Protein AF-A0AAD7GXK8-F1 (afdb_monomer_lite)

Sequence (144 aa):
MSSGTKLKVQGNALFSAKNFKEADKKYTQAIQASDDSEAADQRVGGALCQLRRMYLDASNDAKKATLLDPAYLKAFVRVATAEDALGNYQESTKNWQLALNVLPKFNLTPREQTQMVQYQAGLTTMAAEVVKIKIHLSLARTRL

Radius of gyration: 19.79 Å; chains: 1; bounding box: 43×40×58 Å

Foldseek 3Di:
DFPLVVLQVVLVVCVVVVVLVVSLVSLVVSLVRDDPVSNPVSVVSNVLSVLLVVLVVQLVVLVVVCVVPVLPLVSLVSNLVSCVVNVVLVSNLVSLVSSLVSQDPPPDDPVSVVVNVVSVVSNVVSVVSVVVVVVVVVVVVVVD

InterPro domains:
  IPR011990 Tetratricopeptide-like helical domain superfamily [G3DSA:1.25.40.10] (2-104)
  IPR011990 Tetratricopeptide-like helical domain superfamily [SSF48452] (7-106)
  IPR019734 Tetratricopeptide repeat [SM00028] (4-37)
  IPR019734 Tetratricopeptide repeat [SM00028] (73-106)
  IPR051982 Ciliary Assembly and Mitochondrial Import [PTHR45984] (5-118)

Structure (mmCIF, N/CA/C/O backbone):
data_AF-A0AAD7GXK8-F1
#
_entry.id   AF-A0AAD7GXK8-F1
#
loop_
_atom_site.group_PDB
_atom_site.id
_atom_site.type_symbol
_atom_site.label_atom_id
_atom_site.label_alt_id
_atom_site.label_comp_id
_atom_site.label_asym_id
_atom_site.label_entity_id
_atom_site.label_seq_id
_atom_site.pdbx_PDB_ins_code
_atom_site.Cartn_x
_atom_site.Cartn_y
_atom_site.Cartn_z
_atom_site.occupancy
_atom_site.B_iso_or_equiv
_atom_site.auth_seq_id
_atom_site.auth_comp_id
_atom_site.auth_asym_id
_atom_site.auth_atom_id
_atom_site.pdbx_PDB_model_num
ATOM 1 N N . MET A 1 1 ? 20.168 4.995 -30.577 1.00 59.06 1 MET A N 1
ATOM 2 C CA . MET A 1 1 ? 19.402 4.311 -29.509 1.00 59.06 1 MET A CA 1
ATOM 3 C C . MET A 1 1 ? 19.252 2.847 -29.883 1.00 59.06 1 MET A C 1
AT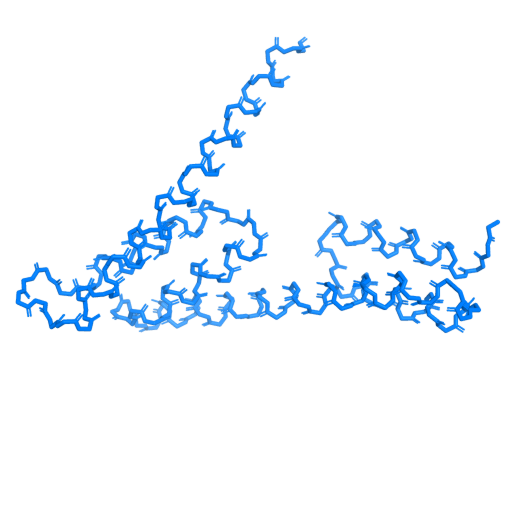OM 5 O O . MET A 1 1 ? 18.717 2.591 -30.961 1.00 59.06 1 MET A O 1
ATOM 9 N N . SER A 1 2 ? 19.727 1.927 -29.035 1.00 76.94 2 SER A N 1
ATOM 10 C CA . SER A 1 2 ? 19.539 0.477 -29.201 1.00 76.94 2 SER A CA 1
ATOM 11 C C . SER A 1 2 ? 18.048 0.104 -29.161 1.00 76.94 2 SER A C 1
ATOM 13 O O . SER A 1 2 ? 17.211 0.883 -28.685 1.00 76.94 2 SER A O 1
ATOM 15 N N . SER A 1 3 ? 17.701 -1.079 -29.680 1.00 82.00 3 SER A N 1
ATOM 16 C CA . SER A 1 3 ? 16.326 -1.598 -29.613 1.00 82.00 3 SER A CA 1
ATOM 17 C C . SER A 1 3 ? 15.855 -1.734 -28.154 1.00 82.00 3 SER A C 1
ATOM 19 O O . SER A 1 3 ? 14.779 -1.240 -27.805 1.00 82.00 3 SER A O 1
ATOM 21 N N . GLY A 1 4 ? 16.713 -2.270 -27.273 1.00 85.06 4 GLY A N 1
ATOM 22 C CA . GLY A 1 4 ? 16.475 -2.369 -25.828 1.00 85.06 4 GLY A CA 1
ATOM 23 C C . GLY A 1 4 ? 16.235 -1.018 -25.149 1.00 85.06 4 GLY A C 1
ATOM 24 O O . GLY A 1 4 ? 15.251 -0.851 -24.424 1.00 85.06 4 GLY A O 1
ATOM 25 N N . THR A 1 5 ? 17.038 0.006 -25.462 1.00 87.44 5 THR A N 1
ATOM 26 C CA . THR A 1 5 ? 16.847 1.357 -24.907 1.00 87.44 5 THR A CA 1
ATOM 27 C C . THR A 1 5 ? 15.490 1.963 -25.287 1.00 87.44 5 THR A C 1
ATOM 29 O O . THR A 1 5 ? 14.835 2.576 -24.440 1.00 87.44 5 THR A O 1
ATOM 32 N N . LYS A 1 6 ? 15.008 1.767 -26.524 1.00 90.75 6 LYS A N 1
ATOM 33 C CA . LYS A 1 6 ? 13.670 2.245 -26.927 1.00 90.75 6 LYS A CA 1
ATOM 34 C C . LYS A 1 6 ? 12.557 1.546 -26.139 1.00 90.75 6 LYS A C 1
ATOM 36 O O . LYS A 1 6 ? 11.624 2.208 -25.684 1.00 90.75 6 LYS A O 1
ATOM 41 N N . LEU A 1 7 ? 12.663 0.231 -25.949 1.00 92.81 7 LEU A N 1
ATOM 42 C CA . LEU A 1 7 ? 11.701 -0.558 -25.171 1.00 92.81 7 LEU A CA 1
ATOM 43 C C . LEU A 1 7 ? 11.696 -0.151 -23.691 1.00 92.81 7 LEU A C 1
ATOM 45 O O . LEU A 1 7 ? 10.623 -0.006 -23.110 1.00 92.81 7 LEU A O 1
ATOM 49 N N . LYS A 1 8 ? 12.866 0.146 -23.110 1.00 91.12 8 LYS A N 1
ATOM 50 C CA . LYS A 1 8 ? 12.984 0.705 -21.753 1.00 91.12 8 LYS A CA 1
ATOM 51 C C . LYS A 1 8 ? 12.229 2.027 -21.616 1.00 91.12 8 LYS A C 1
ATOM 53 O O . LYS A 1 8 ? 11.469 2.198 -20.670 1.00 91.12 8 LYS A O 1
ATOM 58 N N . VAL A 1 9 ? 12.401 2.954 -22.562 1.00 93.56 9 VAL A N 1
ATOM 59 C CA . VAL A 1 9 ? 11.697 4.250 -22.539 1.00 93.56 9 VAL A CA 1
ATOM 60 C C . VAL A 1 9 ? 10.178 4.056 -22.613 1.00 93.56 9 VAL A C 1
ATOM 62 O O . VAL A 1 9 ? 9.444 4.706 -21.870 1.00 93.56 9 VAL A O 1
ATOM 65 N N . GLN A 1 10 ? 9.700 3.120 -23.439 1.00 94.12 10 GLN A N 1
ATOM 66 C CA . GLN A 1 10 ? 8.278 2.751 -23.471 1.00 94.12 10 GLN A CA 1
ATOM 67 C C . GLN A 1 10 ? 7.808 2.163 -22.132 1.00 94.12 10 GLN A C 1
ATOM 69 O O . GLN A 1 10 ? 6.744 2.538 -21.645 1.00 94.12 10 GLN A O 1
ATOM 74 N N . GLY A 1 11 ? 8.605 1.279 -21.521 1.00 92.94 11 GLY A N 1
ATOM 75 C CA . GLY A 1 11 ? 8.340 0.723 -20.193 1.00 92.94 11 GLY A CA 1
ATOM 76 C C . GLY A 1 11 ? 8.222 1.809 -19.125 1.00 92.94 11 GLY A C 1
ATOM 77 O O . GLY A 1 11 ? 7.239 1.829 -18.390 1.00 92.94 11 GLY A O 1
ATOM 78 N N . ASN A 1 12 ? 9.145 2.776 -19.116 1.00 93.44 12 ASN A N 1
ATOM 79 C CA . ASN A 1 12 ? 9.106 3.926 -18.211 1.00 93.44 12 ASN A CA 1
ATOM 80 C C . ASN A 1 12 ? 7.826 4.750 -18.401 1.00 93.44 12 ASN A C 1
ATOM 82 O O . ASN A 1 12 ? 7.162 5.082 -17.423 1.00 93.44 12 ASN A O 1
ATOM 86 N N . ALA A 1 13 ? 7.446 5.047 -19.647 1.00 95.44 13 ALA A N 1
ATOM 87 C CA . ALA A 1 13 ? 6.227 5.802 -19.935 1.00 95.44 13 ALA A CA 1
ATOM 88 C C . ALA A 1 13 ? 4.966 5.066 -19.444 1.00 95.44 13 ALA A C 1
ATOM 90 O O . ALA A 1 13 ? 4.095 5.672 -18.818 1.00 95.44 13 ALA A O 1
ATOM 91 N N . LEU A 1 14 ? 4.889 3.749 -19.664 1.00 94.75 14 LEU A N 1
ATOM 92 C CA . LEU A 1 14 ? 3.791 2.910 -19.172 1.00 94.75 14 LEU A CA 1
ATOM 93 C C . LEU A 1 14 ? 3.772 2.830 -17.641 1.00 94.75 14 LEU A C 1
ATOM 95 O O . LEU A 1 14 ? 2.699 2.890 -17.042 1.00 94.75 14 LEU A O 1
ATOM 99 N N . PHE A 1 15 ? 4.942 2.742 -17.005 1.00 90.75 15 PHE A N 1
ATOM 100 C CA . PHE A 1 15 ? 5.077 2.749 -15.551 1.00 90.75 15 PHE A CA 1
ATOM 101 C C . PHE A 1 15 ? 4.581 4.070 -14.956 1.00 90.75 15 PHE A C 1
ATOM 103 O O . PHE A 1 15 ? 3.788 4.063 -14.015 1.00 90.75 15 PHE A O 1
ATOM 110 N N . SER A 1 16 ? 4.972 5.205 -15.546 1.00 90.31 16 SER A N 1
ATOM 111 C CA . SER A 1 16 ? 4.476 6.533 -15.166 1.00 90.31 16 SER A CA 1
ATOM 112 C C . SER A 1 16 ? 2.965 6.670 -15.370 1.00 90.31 16 SER A C 1
ATOM 114 O O . SER A 1 16 ? 2.291 7.282 -14.545 1.00 90.31 16 SER A O 1
ATOM 116 N N . ALA A 1 17 ? 2.411 6.037 -16.407 1.00 90.12 17 ALA A N 1
ATOM 117 C CA . ALA A 1 17 ? 0.968 5.947 -16.638 1.00 90.12 17 ALA A CA 1
ATOM 118 C C . ALA A 1 17 ? 0.253 4.928 -15.722 1.00 90.12 17 ALA A C 1
ATOM 120 O O . ALA A 1 17 ? -0.933 4.663 -15.911 1.00 90.12 17 ALA A O 1
ATOM 121 N N . LYS A 1 18 ? 0.953 4.337 -14.741 1.00 88.06 18 LYS A N 1
ATOM 122 C CA . LYS A 1 18 ? 0.462 3.283 -13.833 1.00 88.06 18 LYS A CA 1
ATOM 123 C C . LYS A 1 18 ? -0.006 2.003 -14.541 1.00 88.06 18 LYS A C 1
ATOM 125 O O . LYS A 1 18 ? -0.644 1.149 -13.927 1.00 88.06 18 LYS A O 1
ATOM 130 N N . ASN A 1 19 ? 0.351 1.813 -15.812 1.00 90.12 19 ASN A N 1
ATOM 131 C CA . ASN A 1 19 ? 0.101 0.580 -16.551 1.00 90.12 19 ASN A CA 1
ATOM 132 C C . ASN A 1 19 ? 1.238 -0.423 -16.303 1.00 90.12 19 ASN A C 1
ATOM 134 O O . ASN A 1 19 ? 2.028 -0.749 -17.191 1.00 90.12 19 ASN A O 1
ATOM 138 N N . PHE A 1 20 ? 1.332 -0.901 -15.061 1.00 89.75 20 PHE A N 1
ATOM 139 C CA . PHE A 1 20 ? 2.441 -1.740 -14.600 1.00 89.75 20 PHE A CA 1
ATOM 140 C C . PHE A 1 20 ? 2.536 -3.079 -15.345 1.00 89.75 20 PHE A C 1
ATOM 142 O O . PHE A 1 20 ? 3.632 -3.597 -15.528 1.00 89.75 20 PHE A O 1
ATOM 149 N N . LYS A 1 21 ? 1.409 -3.632 -15.817 1.00 90.00 21 LYS A N 1
ATOM 150 C CA . LYS A 1 21 ? 1.394 -4.894 -16.575 1.00 90.00 21 LYS A CA 1
ATOM 151 C C . LYS A 1 21 ? 2.067 -4.744 -17.938 1.00 90.00 21 LYS A C 1
ATOM 153 O O . LYS A 1 21 ? 2.887 -5.580 -18.305 1.00 90.00 21 LYS A O 1
ATOM 158 N N . GLU A 1 22 ? 1.727 -3.699 -18.688 1.00 92.31 22 GLU A N 1
ATOM 159 C CA . GLU A 1 22 ? 2.364 -3.457 -19.985 1.00 92.31 22 GLU A CA 1
ATOM 160 C C . GLU A 1 22 ? 3.791 -2.917 -19.818 1.00 92.31 22 GLU A C 1
ATOM 162 O O . GLU A 1 22 ? 4.662 -3.260 -20.615 1.00 92.31 22 GLU A O 1
ATOM 167 N N . ALA A 1 23 ? 4.067 -2.148 -18.758 1.00 91.62 23 ALA A N 1
ATOM 168 C CA . ALA A 1 23 ? 5.424 -1.720 -18.420 1.00 91.62 23 ALA A CA 1
ATOM 169 C C . ALA A 1 23 ? 6.362 -2.918 -18.182 1.00 91.62 23 ALA A C 1
ATOM 171 O O . ALA A 1 23 ? 7.424 -2.985 -18.795 1.00 91.62 23 ALA A O 1
ATOM 172 N N . ASP A 1 24 ? 5.940 -3.905 -17.382 1.00 91.94 24 ASP A N 1
ATOM 173 C CA . ASP A 1 24 ? 6.687 -5.147 -17.115 1.00 91.94 24 ASP A CA 1
ATOM 174 C C . ASP A 1 24 ? 6.992 -5.924 -18.406 1.00 91.94 24 ASP A C 1
ATOM 176 O O . ASP A 1 24 ? 8.123 -6.359 -18.630 1.00 91.94 24 ASP A O 1
ATOM 180 N N . LYS A 1 25 ? 6.018 -6.016 -19.326 1.00 93.62 25 LYS A N 1
ATOM 181 C CA . LYS A 1 25 ? 6.242 -6.608 -20.655 1.00 93.62 25 LYS A CA 1
ATOM 182 C C . LYS A 1 25 ? 7.300 -5.845 -21.447 1.00 93.62 25 LYS A C 1
ATOM 184 O O . LYS A 1 25 ? 8.165 -6.472 -22.051 1.00 93.62 25 LYS A O 1
ATOM 189 N N . LYS A 1 26 ? 7.253 -4.508 -21.453 1.00 94.44 26 LYS A N 1
ATOM 190 C CA . LYS A 1 26 ? 8.242 -3.683 -22.164 1.00 94.44 26 LYS A CA 1
ATOM 191 C C . LYS A 1 26 ? 9.633 -3.783 -21.554 1.00 94.44 26 LYS A C 1
ATOM 193 O O . LYS A 1 26 ? 10.590 -3.879 -22.313 1.00 94.44 26 LYS A O 1
ATOM 198 N N . TYR A 1 27 ? 9.756 -3.844 -20.230 1.00 92.50 27 TYR A N 1
ATOM 199 C CA . TYR A 1 27 ? 11.037 -4.121 -19.579 1.00 92.50 27 TYR A CA 1
ATOM 200 C C . TYR A 1 27 ? 11.548 -5.528 -19.893 1.00 92.50 27 TYR A C 1
ATOM 202 O O . TYR A 1 27 ? 12.722 -5.680 -20.206 1.00 92.50 27 TYR A O 1
ATOM 210 N N . THR A 1 28 ? 10.677 -6.539 -19.911 1.00 92.12 28 THR A N 1
ATOM 211 C CA . THR A 1 28 ? 11.048 -7.913 -20.291 1.00 92.12 28 THR A CA 1
ATOM 212 C C . THR A 1 28 ? 11.558 -7.980 -21.732 1.00 92.12 28 THR A C 1
ATOM 214 O O . THR A 1 28 ? 12.612 -8.557 -21.989 1.00 92.12 28 THR A O 1
ATOM 217 N N . GLN A 1 29 ? 10.853 -7.337 -22.667 1.00 92.50 29 GLN A N 1
ATOM 218 C CA . GLN A 1 29 ? 11.291 -7.215 -24.060 1.00 92.50 29 GLN A CA 1
ATOM 219 C C . GLN A 1 29 ? 12.600 -6.428 -24.177 1.00 92.50 29 GLN A C 1
ATOM 221 O O . GLN A 1 29 ? 13.448 -6.778 -24.993 1.00 92.50 29 GLN A O 1
ATOM 226 N N . ALA A 1 30 ? 12.780 -5.379 -23.366 1.00 90.81 30 ALA A N 1
ATOM 227 C CA . ALA A 1 30 ? 14.029 -4.631 -23.324 1.00 90.81 30 ALA A CA 1
ATOM 228 C C . ALA A 1 30 ? 15.186 -5.550 -22.910 1.00 90.81 30 ALA A C 1
ATOM 230 O O . ALA A 1 30 ? 16.169 -5.600 -23.639 1.00 90.81 30 ALA A O 1
ATOM 231 N N . ILE A 1 31 ? 15.033 -6.345 -21.841 1.00 90.69 31 ILE A N 1
ATOM 232 C CA . ILE A 1 31 ? 16.072 -7.271 -21.345 1.00 90.69 31 ILE A CA 1
ATOM 233 C C . ILE A 1 31 ? 16.486 -8.262 -22.432 1.00 90.69 31 ILE A C 1
ATOM 235 O O . ILE A 1 31 ? 17.670 -8.520 -22.603 1.00 90.69 31 ILE A O 1
ATOM 239 N N . GLN A 1 32 ? 15.521 -8.787 -23.190 1.00 89.94 32 GLN A N 1
ATOM 240 C CA . GLN A 1 32 ? 15.780 -9.721 -24.292 1.00 89.94 32 GLN A CA 1
ATOM 241 C C . GLN A 1 32 ? 16.523 -9.082 -25.474 1.00 89.94 32 GLN A C 1
ATOM 243 O O . GLN A 1 32 ? 17.182 -9.786 -26.231 1.00 89.94 32 GLN A O 1
ATOM 248 N N . ALA A 1 33 ? 16.391 -7.767 -25.655 1.00 87.44 33 ALA A N 1
ATOM 249 C CA . ALA A 1 33 ? 16.960 -7.012 -26.770 1.00 87.44 33 ALA A CA 1
ATOM 250 C C . ALA A 1 33 ? 18.221 -6.215 -26.387 1.00 87.44 33 ALA A C 1
ATOM 252 O O . ALA A 1 33 ? 18.640 -5.347 -27.159 1.00 87.44 33 ALA A O 1
ATOM 253 N N . SER A 1 34 ? 18.765 -6.450 -25.191 1.00 81.31 34 SER A N 1
ATOM 254 C CA . SER A 1 34 ? 19.882 -5.696 -24.621 1.00 81.31 34 SER A CA 1
ATOM 255 C C . SER A 1 34 ? 21.096 -6.573 -24.403 1.00 81.31 34 SER A C 1
ATOM 257 O O . SER A 1 34 ? 20.963 -7.717 -23.976 1.00 81.31 34 SER A O 1
ATOM 259 N N . ASP A 1 35 ? 22.271 -5.989 -24.602 1.00 80.38 35 ASP A N 1
ATOM 260 C CA . ASP A 1 35 ? 23.519 -6.579 -24.135 1.00 80.38 35 ASP A CA 1
ATOM 261 C C . ASP A 1 35 ? 23.597 -6.480 -22.599 1.00 80.38 35 ASP A C 1
ATOM 263 O O . ASP A 1 35 ? 22.911 -5.661 -21.971 1.00 80.38 35 ASP A O 1
ATOM 267 N N . ASP A 1 36 ? 24.438 -7.306 -21.972 1.00 74.81 36 ASP A N 1
ATOM 268 C CA . ASP A 1 36 ? 24.466 -7.483 -20.511 1.00 74.81 36 ASP A CA 1
ATOM 269 C C . ASP A 1 36 ? 24.647 -6.181 -19.709 1.00 74.81 36 ASP A C 1
ATOM 271 O O . ASP A 1 36 ? 24.151 -6.077 -18.583 1.00 74.81 36 ASP A O 1
ATOM 275 N N . SER A 1 37 ? 25.291 -5.164 -20.291 1.00 74.31 37 SER A N 1
ATOM 276 C CA . SER A 1 37 ? 25.513 -3.857 -19.661 1.00 74.31 37 SER A CA 1
ATOM 277 C C . SER A 1 37 ? 24.236 -3.019 -19.481 1.00 74.31 37 SER A C 1
ATOM 279 O O . SER A 1 37 ? 24.154 -2.251 -18.525 1.00 74.31 37 SER A O 1
ATOM 281 N N . GLU A 1 38 ? 23.218 -3.170 -20.341 1.00 72.62 38 GLU A N 1
ATOM 282 C CA . GLU A 1 38 ? 21.945 -2.419 -20.272 1.00 72.62 38 GLU A CA 1
ATOM 283 C C . GLU A 1 38 ? 20.830 -3.193 -19.537 1.00 72.62 38 GLU A C 1
ATOM 285 O O . GLU A 1 38 ? 19.802 -2.621 -19.155 1.00 72.62 38 GLU A O 1
ATOM 290 N N . ALA A 1 39 ? 21.021 -4.495 -19.315 1.00 81.12 39 ALA A N 1
ATOM 291 C CA . ALA A 1 39 ? 19.982 -5.385 -18.808 1.00 81.12 39 ALA A CA 1
ATOM 292 C C . ALA A 1 39 ? 19.684 -5.205 -17.302 1.00 81.12 39 ALA A C 1
ATOM 294 O O . ALA A 1 39 ? 18.593 -5.552 -16.844 1.00 81.12 39 ALA A O 1
ATOM 295 N N . ALA A 1 40 ? 20.615 -4.654 -16.513 1.00 82.38 40 ALA A N 1
ATOM 296 C CA . ALA A 1 40 ? 20.423 -4.434 -15.075 1.00 82.38 40 ALA A CA 1
ATOM 297 C C . ALA A 1 40 ? 19.289 -3.432 -14.779 1.00 82.38 40 ALA A C 1
ATOM 299 O O . ALA A 1 40 ? 18.335 -3.774 -14.078 1.00 82.38 40 ALA A O 1
ATOM 300 N N . ASP A 1 41 ? 19.333 -2.241 -15.381 1.00 81.75 41 ASP A N 1
ATOM 301 C CA . ASP A 1 41 ? 18.303 -1.201 -15.217 1.00 81.75 41 ASP A CA 1
ATOM 302 C C . ASP A 1 41 ? 16.908 -1.697 -15.611 1.00 81.75 41 ASP A C 1
ATOM 304 O O . ASP A 1 41 ? 15.894 -1.362 -14.997 1.00 81.75 41 ASP A O 1
ATOM 308 N N . GLN A 1 42 ? 16.843 -2.511 -16.660 1.00 85.69 42 GLN A N 1
ATOM 309 C CA . GLN A 1 42 ? 15.586 -3.022 -17.189 1.00 85.69 42 GLN A CA 1
ATOM 310 C C . GLN A 1 42 ? 14.995 -4.096 -16.270 1.00 85.69 42 GLN A C 1
ATOM 312 O O . GLN A 1 42 ? 13.787 -4.095 -16.030 1.00 85.69 42 GLN A O 1
ATOM 317 N N . ARG A 1 43 ? 15.839 -4.957 -15.680 1.00 86.75 43 ARG A N 1
ATOM 318 C CA . ARG A 1 43 ? 15.427 -5.905 -14.629 1.00 86.75 43 ARG A CA 1
ATOM 319 C C . ARG A 1 43 ? 14.878 -5.176 -13.406 1.00 86.75 43 ARG A C 1
ATOM 321 O O . ARG A 1 43 ? 13.846 -5.591 -12.882 1.00 86.75 43 ARG A O 1
ATOM 328 N N . VAL A 1 44 ? 15.503 -4.069 -12.997 1.00 86.88 44 VAL A N 1
ATOM 329 C CA . VAL A 1 44 ? 14.991 -3.216 -11.909 1.00 86.88 44 VAL A CA 1
ATOM 330 C C . VAL A 1 44 ? 13.607 -2.662 -12.259 1.00 86.88 44 VAL A C 1
ATOM 332 O O . VAL A 1 44 ? 12.686 -2.772 -11.450 1.00 86.88 44 VAL A O 1
ATOM 335 N N . GLY A 1 45 ? 13.420 -2.135 -13.473 1.00 86.12 45 GLY A N 1
ATOM 336 C CA . GLY A 1 45 ? 12.119 -1.649 -13.944 1.00 86.12 45 GLY A CA 1
ATOM 337 C C . GLY A 1 45 ? 11.015 -2.714 -13.893 1.00 86.12 45 GLY A C 1
ATOM 338 O O . GLY A 1 45 ? 9.931 -2.461 -13.360 1.00 86.12 45 GLY A O 1
ATOM 339 N N . GLY A 1 46 ? 11.298 -3.927 -14.380 1.00 87.44 46 GLY A N 1
ATOM 340 C CA . GLY A 1 46 ? 10.369 -5.062 -14.302 1.00 87.44 46 GLY A CA 1
ATOM 341 C C . GLY A 1 46 ? 10.037 -5.455 -12.858 1.00 87.44 46 GLY A C 1
ATOM 342 O O . GLY A 1 46 ? 8.867 -5.545 -12.485 1.00 87.44 46 GLY A O 1
ATOM 343 N N . ALA A 1 47 ? 11.050 -5.581 -11.996 1.00 88.62 47 ALA A N 1
ATOM 344 C CA . ALA A 1 47 ? 10.856 -5.901 -10.581 1.00 88.62 47 ALA A CA 1
ATOM 345 C C . ALA A 1 47 ? 9.972 -4.864 -9.861 1.00 88.62 47 ALA A C 1
ATOM 347 O O . ALA A 1 47 ? 9.069 -5.229 -9.105 1.00 88.62 47 ALA A O 1
ATOM 348 N N . LEU A 1 48 ? 10.164 -3.571 -10.147 1.00 89.50 48 LEU A N 1
ATOM 349 C CA . LEU A 1 48 ? 9.323 -2.499 -9.609 1.00 89.50 48 LEU A CA 1
ATOM 350 C C . LEU A 1 48 ? 7.863 -2.615 -10.074 1.00 89.50 48 LEU A C 1
ATOM 352 O O . LEU A 1 48 ? 6.950 -2.385 -9.278 1.00 89.50 48 LEU A O 1
ATOM 356 N N . CYS A 1 49 ? 7.618 -2.997 -11.332 1.00 90.56 49 CYS A N 1
ATOM 357 C CA . CYS A 1 49 ? 6.262 -3.230 -11.841 1.00 90.56 49 CYS A CA 1
ATOM 358 C C . CYS A 1 49 ? 5.566 -4.372 -11.097 1.00 90.56 49 CYS A C 1
ATOM 360 O O . CYS A 1 49 ? 4.402 -4.249 -10.705 1.00 90.56 49 CYS A O 1
ATOM 362 N N . GLN A 1 50 ? 6.280 -5.477 -10.891 1.00 91.38 50 GLN A N 1
ATOM 363 C CA . GLN A 1 50 ? 5.748 -6.648 -10.201 1.00 91.38 50 GLN A CA 1
ATOM 364 C C . GLN A 1 50 ? 5.423 -6.327 -8.744 1.00 91.38 50 GLN A C 1
ATOM 366 O O . GLN A 1 50 ? 4.319 -6.625 -8.290 1.00 91.38 50 GLN A O 1
ATOM 371 N N . LEU A 1 51 ? 6.328 -5.636 -8.048 1.00 91.12 51 LEU A N 1
ATOM 372 C CA . LEU A 1 51 ? 6.114 -5.206 -6.672 1.00 91.12 51 LEU A CA 1
ATOM 373 C C . LEU A 1 51 ? 4.891 -4.278 -6.547 1.00 91.12 51 LEU A C 1
ATOM 375 O O . LEU A 1 51 ? 4.034 -4.492 -5.692 1.00 91.12 51 LEU A O 1
ATOM 379 N N . ARG A 1 52 ? 4.746 -3.288 -7.442 1.00 92.56 52 ARG A N 1
ATOM 380 C CA . ARG A 1 52 ? 3.557 -2.411 -7.476 1.00 92.56 52 ARG A CA 1
ATOM 381 C C . ARG A 1 52 ? 2.265 -3.200 -7.689 1.00 92.56 52 ARG A C 1
ATOM 383 O O . ARG A 1 52 ? 1.278 -2.930 -7.008 1.00 92.56 52 ARG A O 1
ATOM 390 N N . ARG A 1 53 ? 2.262 -4.183 -8.596 1.00 91.94 53 ARG A N 1
ATOM 391 C CA . ARG A 1 53 ? 1.098 -5.052 -8.836 1.00 91.94 53 ARG A CA 1
ATOM 392 C C . ARG A 1 53 ? 0.728 -5.859 -7.591 1.00 91.94 53 ARG A C 1
ATOM 394 O O . ARG A 1 53 ? -0.441 -5.887 -7.233 1.00 91.94 53 ARG A O 1
ATOM 401 N N . MET A 1 54 ? 1.712 -6.423 -6.888 1.00 93.62 54 MET A N 1
ATOM 402 C CA . MET A 1 54 ? 1.466 -7.150 -5.636 1.00 93.62 54 MET A CA 1
ATOM 403 C C . MET A 1 54 ? 0.770 -6.277 -4.586 1.00 93.62 54 MET A C 1
ATOM 405 O O . MET A 1 54 ? -0.147 -6.748 -3.915 1.00 93.62 54 MET A O 1
ATOM 409 N N . TYR A 1 55 ? 1.160 -5.005 -4.458 1.00 94.44 55 TYR A N 1
ATOM 410 C CA . TYR A 1 55 ? 0.479 -4.083 -3.548 1.00 94.44 55 TYR A CA 1
ATOM 411 C C . TYR A 1 55 ? -0.938 -3.725 -4.016 1.00 94.44 55 TYR A C 1
ATOM 413 O O . TYR A 1 55 ? -1.841 -3.659 -3.185 1.00 94.44 55 TYR A O 1
ATOM 421 N N . LEU A 1 56 ? -1.172 -3.547 -5.323 1.00 94.38 56 LEU A N 1
ATOM 422 C CA . LEU A 1 56 ? -2.524 -3.326 -5.859 1.00 94.38 56 LEU A CA 1
ATOM 423 C C . LEU A 1 56 ? -3.452 -4.505 -5.558 1.00 94.38 56 LEU A C 1
ATOM 425 O O . LEU A 1 56 ? -4.555 -4.304 -5.051 1.00 94.38 56 LEU A O 1
ATOM 429 N N . ASP A 1 57 ? -2.991 -5.723 -5.828 1.00 94.00 57 ASP A N 1
ATOM 430 C CA . ASP A 1 57 ? -3.763 -6.940 -5.584 1.00 94.00 57 ASP A CA 1
ATOM 431 C C . ASP A 1 57 ? -4.038 -7.108 -4.081 1.00 94.00 57 ASP A C 1
ATOM 433 O O . ASP A 1 57 ? -5.180 -7.321 -3.672 1.00 94.00 57 ASP A O 1
ATOM 437 N N . ALA A 1 58 ? -3.021 -6.890 -3.235 1.00 94.12 58 ALA A N 1
ATOM 438 C CA . ALA A 1 58 ? -3.171 -6.928 -1.783 1.00 94.12 58 ALA A CA 1
ATOM 439 C C . ALA A 1 58 ? -4.173 -5.890 -1.256 1.00 94.12 58 ALA A C 1
ATOM 441 O O . ALA A 1 58 ? -4.961 -6.227 -0.371 1.00 94.12 58 ALA A O 1
ATOM 442 N N . SER A 1 59 ? -4.161 -4.660 -1.785 1.00 96.69 59 SER A N 1
ATOM 443 C CA . SER A 1 59 ? -5.141 -3.628 -1.426 1.00 96.69 59 SER A CA 1
ATOM 444 C C . SER A 1 59 ? -6.551 -4.041 -1.845 1.00 96.69 59 SER A C 1
ATOM 446 O O . SER A 1 59 ? -7.474 -3.989 -1.035 1.00 96.69 59 SER A O 1
ATOM 448 N N . ASN A 1 60 ? -6.728 -4.517 -3.081 1.00 96.50 60 ASN A N 1
ATOM 449 C CA . ASN A 1 60 ? -8.036 -4.911 -3.605 1.00 96.50 60 ASN A CA 1
ATOM 450 C C . ASN A 1 60 ? -8.665 -6.055 -2.804 1.00 96.50 60 ASN A C 1
ATOM 452 O O . ASN A 1 60 ? -9.839 -5.981 -2.435 1.00 96.50 60 ASN A O 1
ATOM 456 N N . ASP A 1 61 ? -7.895 -7.098 -2.507 1.00 96.44 61 ASP A N 1
ATOM 457 C CA . ASP A 1 61 ? -8.393 -8.234 -1.732 1.00 96.44 61 ASP A CA 1
ATOM 458 C C . ASP A 1 61 ? -8.674 -7.849 -0.278 1.00 96.44 61 ASP A C 1
ATOM 460 O O . ASP A 1 61 ? -9.697 -8.243 0.284 1.00 96.44 61 ASP A O 1
ATOM 464 N N . ALA A 1 62 ? -7.821 -7.014 0.322 1.00 95.81 62 ALA A N 1
ATOM 465 C CA . ALA A 1 62 ? -8.053 -6.512 1.669 1.00 95.81 62 ALA A CA 1
ATOM 466 C C . ALA A 1 62 ? -9.292 -5.606 1.741 1.00 95.81 62 ALA A C 1
ATOM 468 O O . ALA A 1 62 ? -10.090 -5.758 2.662 1.00 95.81 62 ALA A O 1
ATOM 469 N N . LYS A 1 63 ? -9.530 -4.738 0.748 1.00 97.50 63 LYS A N 1
ATOM 470 C CA . LYS A 1 63 ? -10.750 -3.917 0.665 1.00 97.50 63 L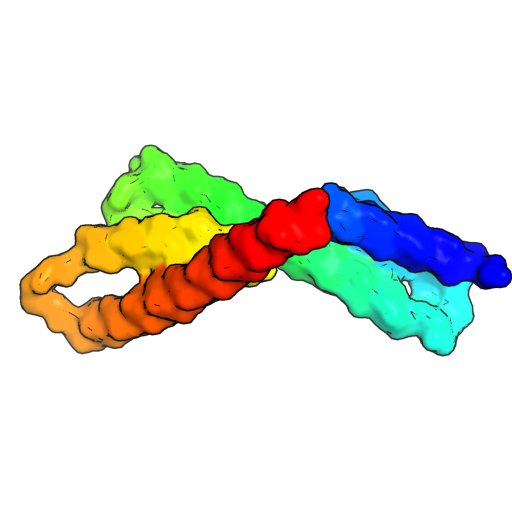YS A CA 1
ATOM 471 C C . LYS A 1 63 ? -12.001 -4.786 0.596 1.00 97.50 63 LYS A C 1
ATOM 473 O O . LYS A 1 63 ? -12.947 -4.536 1.336 1.00 97.50 63 LYS A O 1
ATOM 478 N N . LYS A 1 64 ? -12.004 -5.855 -0.207 1.00 97.50 64 LYS A N 1
ATOM 479 C CA . LYS A 1 64 ? -13.119 -6.821 -0.209 1.00 97.50 64 LYS A CA 1
ATOM 480 C C . LYS A 1 64 ? -13.330 -7.432 1.177 1.00 97.50 64 LYS A C 1
ATOM 482 O O . LYS A 1 64 ? -14.463 -7.509 1.633 1.00 97.50 64 LYS A O 1
ATOM 487 N N . ALA A 1 65 ? -12.254 -7.802 1.873 1.00 96.31 65 ALA A N 1
ATOM 488 C CA . ALA A 1 65 ? -12.352 -8.332 3.230 1.00 96.31 65 ALA A CA 1
ATOM 489 C C . ALA A 1 65 ? -12.952 -7.313 4.220 1.00 96.31 65 ALA A C 1
ATOM 491 O O . ALA A 1 65 ? -13.777 -7.706 5.036 1.00 96.31 65 ALA A O 1
ATOM 492 N N . THR A 1 66 ? -12.629 -6.016 4.105 1.00 95.19 66 THR A N 1
ATOM 493 C CA . THR A 1 66 ? -13.257 -4.967 4.941 1.00 95.19 66 THR A CA 1
ATOM 494 C C . THR A 1 66 ? -14.755 -4.794 4.682 1.00 95.19 66 THR A C 1
ATOM 496 O O . THR A 1 66 ? -15.485 -4.383 5.578 1.00 95.19 66 THR A O 1
ATOM 499 N N . LEU A 1 67 ? -15.224 -5.101 3.466 1.00 95.06 67 LEU A N 1
ATOM 500 C CA . LEU A 1 67 ? -16.648 -5.057 3.121 1.00 95.06 67 LEU A CA 1
ATOM 501 C C . LEU A 1 67 ? -17.408 -6.273 3.662 1.00 95.06 67 LEU A C 1
ATOM 503 O O . LEU A 1 67 ? -18.587 -6.158 3.978 1.00 95.06 67 LEU A O 1
ATOM 507 N N . LEU A 1 68 ? -16.741 -7.426 3.749 1.00 96.94 68 LEU A N 1
ATOM 508 C CA . LEU A 1 68 ? -17.321 -8.659 4.282 1.00 96.94 68 LEU A CA 1
ATOM 509 C C . LEU A 1 68 ? -17.379 -8.654 5.812 1.00 96.94 68 LEU A C 1
ATOM 511 O O . LEU A 1 68 ? -18.376 -9.086 6.381 1.00 96.94 68 LEU A O 1
ATOM 515 N N . ASP A 1 69 ? -16.326 -8.161 6.465 1.00 94.31 69 ASP A N 1
ATOM 516 C CA . ASP A 1 69 ? -16.253 -8.035 7.918 1.00 94.31 69 ASP A CA 1
ATOM 517 C C . ASP A 1 69 ? -15.688 -6.656 8.313 1.00 94.31 69 ASP A C 1
ATOM 519 O O . ASP A 1 69 ? -14.466 -6.454 8.335 1.00 94.31 69 ASP A O 1
ATOM 523 N N . PRO A 1 70 ? -16.569 -5.700 8.666 1.00 93.00 70 PRO A N 1
ATOM 524 C CA . PRO A 1 70 ? -16.168 -4.372 9.126 1.00 93.00 70 PRO A CA 1
ATOM 525 C C . PRO A 1 70 ? -15.413 -4.355 10.465 1.00 93.00 70 PRO A C 1
ATOM 527 O O . PRO A 1 70 ? -14.874 -3.312 10.832 1.00 93.00 70 PRO A O 1
ATOM 530 N N . ALA A 1 71 ? -15.359 -5.470 11.200 1.00 93.25 71 ALA A N 1
ATOM 531 C CA . ALA A 1 71 ? -14.567 -5.622 12.420 1.00 93.25 71 ALA A CA 1
ATOM 532 C C . ALA A 1 71 ? -13.221 -6.328 12.165 1.00 93.25 71 ALA A C 1
ATOM 534 O O . ALA A 1 71 ? -12.421 -6.499 13.091 1.00 93.25 71 ALA A O 1
ATOM 535 N N . TYR A 1 72 ? -12.915 -6.710 10.918 1.00 94.75 72 TYR A N 1
ATOM 536 C CA . TYR A 1 72 ? -11.684 -7.428 10.612 1.00 94.75 72 TYR A CA 1
ATOM 537 C C . TYR A 1 72 ? -10.462 -6.502 10.573 1.00 94.75 72 TYR A C 1
ATOM 539 O O . TYR A 1 72 ? -9.992 -6.068 9.519 1.00 94.75 72 TYR A O 1
ATOM 547 N N . LEU A 1 73 ? -9.882 -6.253 11.750 1.00 94.94 73 LEU A N 1
ATOM 548 C CA . LEU A 1 73 ? -8.734 -5.363 11.956 1.00 94.94 73 LEU A CA 1
ATOM 549 C C . LEU A 1 73 ? -7.596 -5.566 10.940 1.00 94.94 73 LEU A C 1
ATOM 551 O O . LEU A 1 73 ? -7.061 -4.603 10.390 1.00 94.94 73 LEU A O 1
ATOM 555 N N . LYS A 1 74 ? -7.220 -6.824 10.670 1.00 95.00 74 LYS A N 1
ATOM 556 C CA . LYS A 1 74 ? -6.094 -7.136 9.772 1.00 95.00 74 LYS A CA 1
ATOM 557 C C . LYS A 1 74 ? -6.356 -6.701 8.330 1.00 95.00 74 LYS A C 1
ATOM 559 O O . LYS A 1 74 ? -5.394 -6.413 7.622 1.00 95.00 74 LYS A O 1
ATOM 564 N N . ALA A 1 75 ? -7.616 -6.647 7.893 1.00 97.06 75 ALA A N 1
ATOM 565 C CA . ALA A 1 75 ? -7.949 -6.169 6.558 1.00 97.06 75 ALA A CA 1
ATOM 566 C C . ALA A 1 75 ? -7.644 -4.674 6.423 1.00 97.06 75 ALA A C 1
ATOM 568 O O . ALA A 1 75 ? -6.912 -4.306 5.509 1.00 97.06 75 ALA A O 1
ATOM 569 N N . PHE A 1 76 ? -8.076 -3.833 7.369 1.00 97.94 76 PHE A N 1
ATOM 570 C CA . PHE A 1 76 ? -7.765 -2.396 7.348 1.00 97.94 76 PHE A CA 1
ATOM 571 C C . PHE A 1 76 ? -6.258 -2.125 7.370 1.00 97.94 76 PHE A C 1
ATOM 573 O O . PHE A 1 76 ? -5.764 -1.327 6.578 1.00 97.94 76 PHE A O 1
ATOM 580 N N . VAL A 1 77 ? -5.505 -2.849 8.203 1.00 97.44 77 VAL A N 1
ATOM 581 C CA . VAL A 1 77 ? -4.034 -2.747 8.252 1.00 97.44 77 VAL A CA 1
ATOM 582 C C . VAL A 1 77 ? -3.404 -3.134 6.910 1.00 97.44 77 VAL A C 1
ATOM 584 O O . VAL A 1 77 ? -2.469 -2.482 6.444 1.00 97.44 77 VAL A O 1
ATOM 587 N N . ARG A 1 78 ? -3.922 -4.174 6.247 1.00 97.50 78 ARG A N 1
ATOM 588 C CA . ARG A 1 78 ? -3.417 -4.613 4.942 1.00 97.50 78 ARG A CA 1
ATOM 589 C C . ARG A 1 78 ? -3.755 -3.624 3.826 1.00 97.50 78 ARG A C 1
ATOM 591 O O . ARG A 1 78 ? -2.906 -3.402 2.971 1.00 97.50 78 ARG A O 1
ATOM 598 N N . VAL A 1 79 ? -4.935 -2.998 3.855 1.00 98.12 79 VAL A N 1
ATOM 599 C CA . VAL A 1 79 ? -5.249 -1.888 2.942 1.00 98.12 79 VAL A CA 1
ATOM 600 C C . VAL A 1 79 ? -4.287 -0.731 3.192 1.00 98.12 79 VAL A C 1
ATOM 602 O O . VAL A 1 79 ? -3.636 -0.285 2.257 1.00 98.12 79 VAL A O 1
ATOM 605 N N . ALA A 1 80 ? -4.135 -0.288 4.441 1.00 97.94 80 ALA A N 1
ATOM 606 C CA . ALA A 1 80 ? -3.298 0.862 4.772 1.00 97.94 80 ALA A CA 1
ATOM 607 C C . ALA A 1 80 ? -1.839 0.673 4.322 1.00 97.94 80 ALA A C 1
ATOM 609 O O . ALA A 1 80 ? -1.312 1.477 3.562 1.00 97.94 80 ALA A O 1
ATOM 610 N N . THR A 1 81 ? -1.227 -0.457 4.679 1.00 97.62 81 THR A N 1
ATOM 611 C CA . THR A 1 81 ? 0.157 -0.784 4.286 1.00 97.62 81 THR A CA 1
ATOM 612 C C . THR A 1 81 ? 0.346 -0.944 2.775 1.00 97.62 81 THR A C 1
ATOM 614 O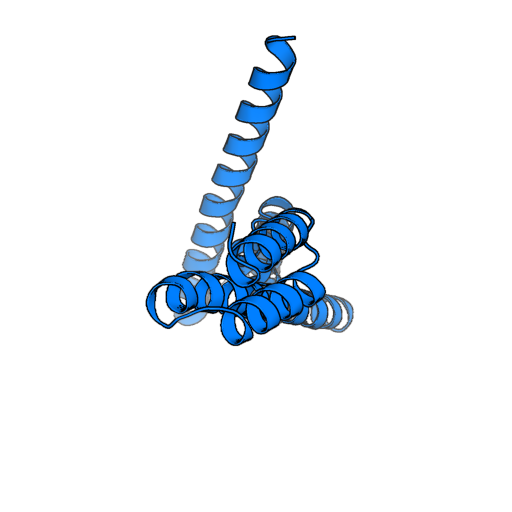 O . THR A 1 81 ? 1.377 -0.543 2.234 1.00 97.62 81 THR A O 1
ATOM 617 N N . ALA A 1 82 ? -0.632 -1.514 2.066 1.00 97.62 82 ALA A N 1
ATOM 618 C CA . ALA A 1 82 ? -0.580 -1.603 0.612 1.00 97.62 82 ALA A CA 1
ATOM 619 C C . ALA A 1 82 ? -0.687 -0.214 -0.036 1.00 97.62 82 ALA A C 1
ATOM 621 O O . ALA A 1 82 ? 0.069 0.097 -0.953 1.00 97.62 82 ALA A O 1
ATOM 622 N N . GLU A 1 83 ? -1.583 0.639 0.458 1.00 98.00 83 GLU A N 1
ATOM 623 C CA . GLU A 1 83 ? -1.761 2.001 -0.049 1.00 98.00 83 GLU A CA 1
ATOM 624 C C . GLU A 1 83 ? -0.569 2.915 0.290 1.00 98.00 83 GLU A C 1
ATOM 626 O O . GLU A 1 83 ? -0.202 3.748 -0.542 1.00 98.00 83 GLU A O 1
ATOM 631 N N . ASP A 1 84 ? 0.105 2.702 1.430 1.00 96.56 84 ASP A N 1
ATOM 632 C CA . ASP A 1 84 ? 1.401 3.320 1.769 1.00 96.56 84 ASP A CA 1
ATOM 633 C C . ASP A 1 84 ? 2.428 3.035 0.679 1.00 96.56 84 ASP A C 1
ATOM 635 O O . ASP A 1 84 ? 3.009 3.949 0.087 1.00 96.56 84 ASP A O 1
ATOM 639 N N . ALA A 1 85 ? 2.603 1.750 0.363 1.00 94.94 85 ALA A N 1
ATOM 640 C CA . ALA A 1 85 ? 3.539 1.296 -0.653 1.00 94.94 85 ALA A CA 1
ATOM 641 C C . ALA A 1 85 ? 3.132 1.728 -2.071 1.00 94.94 85 ALA A C 1
ATOM 643 O O . ALA A 1 85 ? 3.978 1.834 -2.963 1.00 94.94 85 ALA A O 1
ATOM 644 N N . LEU A 1 86 ? 1.846 2.009 -2.301 1.00 94.62 86 LEU A N 1
ATOM 645 C CA . LEU A 1 86 ? 1.334 2.569 -3.551 1.00 94.62 86 LEU A CA 1
ATOM 646 C C . LEU A 1 86 ? 1.476 4.097 -3.635 1.00 94.62 86 LEU A C 1
ATOM 648 O O . LEU A 1 86 ? 1.421 4.646 -4.736 1.00 94.62 86 LEU A O 1
ATOM 652 N N . GLY A 1 87 ? 1.763 4.776 -2.523 1.00 94.38 87 GLY A N 1
ATOM 653 C CA . GLY A 1 87 ? 1.822 6.237 -2.448 1.00 94.38 87 GLY A CA 1
ATOM 654 C C . GLY A 1 87 ? 0.443 6.902 -2.374 1.00 94.38 87 GLY A C 1
ATOM 655 O O . GLY A 1 87 ? 0.324 8.116 -2.529 1.00 94.38 87 GLY A O 1
ATOM 656 N N . ASN A 1 88 ? -0.616 6.123 -2.154 1.00 95.88 88 ASN A N 1
ATOM 657 C CA . ASN A 1 88 ? -1.989 6.606 -2.051 1.00 95.88 88 ASN A CA 1
ATOM 658 C C . ASN A 1 88 ? -2.290 7.007 -0.598 1.00 95.88 88 ASN A C 1
ATOM 660 O O . ASN A 1 88 ? -3.177 6.461 0.061 1.00 95.88 88 ASN A O 1
ATOM 664 N N . TYR A 1 89 ? -1.539 7.987 -0.093 1.00 97.19 89 TYR A N 1
ATOM 665 C CA . TYR A 1 89 ? -1.495 8.316 1.335 1.00 97.19 89 TYR A CA 1
ATOM 666 C C . TYR A 1 89 ? -2.851 8.714 1.927 1.00 97.19 89 TYR A C 1
ATOM 668 O O . TYR A 1 89 ? -3.112 8.435 3.088 1.00 97.19 89 TYR A O 1
ATOM 676 N N . GLN A 1 90 ? -3.754 9.299 1.133 1.00 96.81 90 GLN A N 1
ATOM 677 C CA . GLN A 1 90 ? -5.112 9.633 1.582 1.00 96.81 90 GLN A CA 1
ATOM 678 C C . GLN A 1 90 ? -5.928 8.387 1.952 1.00 96.81 90 GLN A C 1
ATOM 680 O O . GLN A 1 90 ? -6.549 8.347 3.015 1.00 96.81 90 GLN A O 1
ATOM 685 N N . GLU A 1 91 ? -5.918 7.369 1.085 1.00 97.19 91 GLU A N 1
ATOM 686 C CA . GLU A 1 91 ? -6.628 6.113 1.339 1.00 97.19 91 GLU A CA 1
ATOM 687 C C . GLU A 1 91 ? -5.954 5.343 2.475 1.00 97.19 91 GLU A C 1
ATOM 689 O O . GLU A 1 91 ? -6.636 4.773 3.327 1.00 97.19 91 GLU A O 1
ATOM 694 N N . SER A 1 92 ? -4.623 5.393 2.552 1.00 97.94 92 SER A N 1
ATOM 695 C CA . SER A 1 92 ? -3.911 4.805 3.679 1.00 97.94 92 SER A CA 1
ATOM 696 C C . SER A 1 92 ? -4.281 5.446 5.021 1.00 97.94 92 SER A C 1
ATOM 698 O O . SER A 1 92 ? -4.702 4.739 5.935 1.00 97.94 92 SER A O 1
ATOM 700 N N . THR A 1 93 ? -4.213 6.780 5.141 1.00 98.25 93 THR A N 1
ATOM 701 C CA . THR A 1 93 ? -4.601 7.521 6.357 1.00 98.25 93 THR A CA 1
ATOM 702 C C . THR A 1 93 ? -5.991 7.103 6.833 1.00 98.25 93 THR A C 1
ATOM 704 O O . THR A 1 93 ? -6.190 6.833 8.018 1.00 98.25 93 THR A O 1
ATOM 707 N N . LYS A 1 94 ? -6.952 6.987 5.909 1.00 97.88 94 LYS A N 1
ATOM 708 C CA . LYS A 1 94 ? -8.307 6.525 6.221 1.00 97.88 94 LYS A CA 1
ATOM 709 C C . LYS A 1 94 ? -8.308 5.113 6.818 1.00 97.88 94 LYS A C 1
ATOM 711 O O . LYS A 1 94 ? -8.974 4.883 7.824 1.00 97.88 94 LYS A O 1
ATOM 716 N N . ASN A 1 95 ? -7.568 4.176 6.232 1.00 98.12 95 ASN A N 1
ATOM 717 C CA . ASN A 1 95 ? -7.546 2.788 6.694 1.00 98.12 95 ASN A CA 1
ATOM 718 C C . ASN A 1 95 ? -6.745 2.600 7.994 1.00 98.12 95 ASN A C 1
ATOM 720 O O . ASN A 1 95 ? -7.155 1.801 8.834 1.00 98.12 95 ASN A O 1
ATOM 724 N N . TRP A 1 96 ? -5.691 3.388 8.234 1.00 98.31 96 TRP A N 1
ATOM 725 C CA . TRP A 1 96 ? -5.030 3.441 9.543 1.00 98.31 96 TRP A CA 1
ATOM 726 C C . TRP A 1 96 ? -5.978 3.934 10.643 1.00 98.31 96 TRP A C 1
ATOM 728 O O . TRP A 1 96 ? -6.039 3.339 11.720 1.00 98.31 96 TRP A O 1
ATOM 738 N N . GLN A 1 97 ? -6.778 4.968 10.360 1.00 97.81 97 GLN A N 1
ATOM 739 C CA . GLN A 1 97 ? -7.793 5.455 11.296 1.00 97.81 97 GLN A CA 1
ATOM 740 C C . GLN A 1 97 ? -8.873 4.400 11.572 1.00 97.81 97 GLN A C 1
ATOM 742 O O . GLN A 1 97 ? -9.277 4.217 12.720 1.00 97.81 97 GLN A O 1
ATOM 747 N N . LEU A 1 98 ? -9.329 3.681 10.541 1.00 97.19 98 LEU A N 1
ATOM 748 C CA . LEU A 1 98 ? -10.291 2.589 10.705 1.00 97.19 98 LEU A CA 1
ATOM 749 C C . LEU A 1 98 ? -9.710 1.446 11.547 1.00 97.19 98 LEU A C 1
ATOM 751 O O . LEU A 1 98 ? -10.384 0.971 12.456 1.00 97.19 98 LEU A O 1
ATOM 755 N N . ALA A 1 99 ? -8.446 1.068 11.336 1.00 96.81 99 ALA A N 1
ATOM 756 C CA . ALA A 1 99 ? -7.777 0.064 12.162 1.00 96.81 99 ALA A CA 1
ATOM 757 C C . ALA A 1 99 ? -7.733 0.472 13.650 1.00 96.81 99 ALA A C 1
A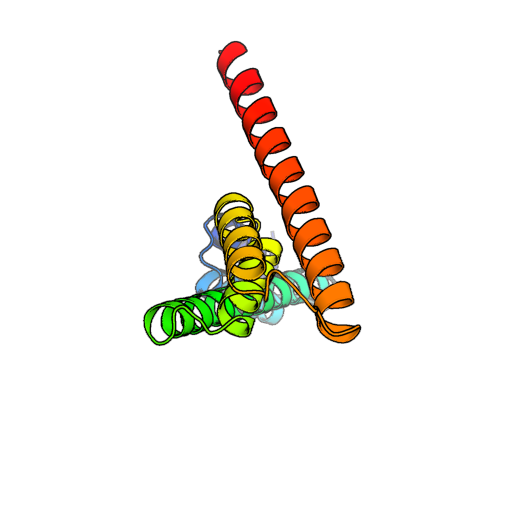TOM 759 O O . ALA A 1 99 ? -8.064 -0.327 14.525 1.00 96.81 99 ALA A O 1
ATOM 760 N N . LEU A 1 100 ? -7.409 1.734 13.950 1.00 96.75 100 LEU A N 1
ATOM 761 C CA . LEU A 1 100 ? -7.455 2.273 15.317 1.00 96.75 100 LEU A CA 1
ATOM 762 C C . LEU A 1 100 ? -8.875 2.296 15.903 1.00 96.75 100 LEU A C 1
ATOM 764 O O . LEU A 1 100 ? -9.053 2.151 17.114 1.00 96.75 100 LEU A O 1
ATOM 768 N N . ASN A 1 101 ? -9.896 2.489 15.068 1.00 95.25 101 ASN A N 1
ATOM 769 C CA . ASN A 1 101 ? -11.292 2.489 15.501 1.00 95.25 101 ASN A CA 1
ATOM 770 C C . ASN A 1 101 ? -11.787 1.093 15.886 1.00 95.25 101 ASN A C 1
ATOM 772 O O . ASN A 1 101 ? -12.557 0.988 16.837 1.00 95.25 101 ASN A O 1
ATOM 776 N N . VAL A 1 102 ? -11.313 0.060 15.186 1.00 95.25 102 VAL A N 1
ATOM 777 C CA . VAL A 1 102 ? -11.664 -1.346 15.432 1.00 95.25 102 VAL A CA 1
ATOM 778 C C . VAL A 1 102 ? -10.946 -1.925 16.657 1.00 95.25 102 VAL A C 1
ATOM 780 O O . VAL A 1 102 ? -11.477 -2.829 17.298 1.00 95.25 102 VAL A O 1
ATOM 783 N N . LEU A 1 103 ? -9.760 -1.416 17.014 1.00 93.06 103 LEU A N 1
ATOM 784 C CA . LEU A 1 103 ? -9.076 -1.839 18.240 1.00 93.06 103 LEU A CA 1
ATOM 785 C C . LEU A 1 103 ? -9.941 -1.589 19.494 1.00 93.06 103 LEU A C 1
ATOM 787 O O . LEU A 1 103 ? -10.595 -0.540 19.584 1.00 93.06 103 LEU A O 1
ATOM 791 N N . PRO A 1 104 ? -9.898 -2.496 20.494 1.00 92.12 104 PRO A N 1
ATOM 792 C CA . PRO A 1 104 ? -10.540 -2.269 21.784 1.00 92.12 104 PRO A CA 1
ATOM 793 C C . PRO A 1 104 ? -10.109 -0.937 22.406 1.00 92.12 104 PRO A C 1
ATOM 795 O O . PRO A 1 104 ? -8.953 -0.536 22.316 1.00 92.12 104 PRO A O 1
ATOM 798 N N . LYS A 1 105 ? -11.040 -0.226 23.048 1.00 89.81 105 LYS A N 1
ATOM 799 C CA . LYS A 1 105 ? -10.754 1.100 23.631 1.00 89.81 105 LYS A CA 1
ATOM 800 C C . LYS A 1 105 ? -10.237 1.044 25.066 1.00 89.81 105 LYS A C 1
ATOM 802 O O . LYS A 1 105 ? -9.586 1.981 25.513 1.00 89.81 105 LYS A O 1
ATOM 807 N N . PHE A 1 106 ? -10.510 -0.049 25.773 1.00 93.19 106 PHE A N 1
ATOM 808 C CA . PHE A 1 106 ? -10.174 -0.233 27.183 1.00 93.19 106 PHE A CA 1
ATOM 809 C C . PHE A 1 106 ? -9.571 -1.620 27.399 1.00 93.19 106 PHE A C 1
ATOM 811 O O . PHE A 1 106 ? -9.852 -2.538 26.631 1.00 93.19 106 PHE A O 1
ATOM 818 N N . ASN A 1 107 ? -8.766 -1.771 28.456 1.00 93.69 107 ASN A N 1
ATOM 819 C CA . ASN A 1 107 ? -8.139 -3.041 28.851 1.00 93.69 107 ASN A CA 1
ATOM 820 C C . ASN A 1 107 ? -7.313 -3.708 27.737 1.00 93.69 107 ASN A C 1
ATOM 822 O O . ASN A 1 107 ? -7.277 -4.932 27.629 1.00 93.69 107 ASN A O 1
ATOM 826 N N . LEU A 1 108 ? -6.644 -2.892 26.917 1.00 93.38 108 LEU A N 1
ATOM 827 C CA . LEU A 1 108 ? -5.767 -3.356 25.846 1.00 93.38 108 LEU A CA 1
ATOM 828 C C . LEU A 1 108 ? -4.700 -4.303 26.396 1.00 93.38 108 LEU A C 1
ATOM 830 O O . LEU A 1 108 ? -3.951 -3.949 27.314 1.00 93.38 108 LEU A O 1
ATOM 834 N N . THR A 1 109 ? -4.575 -5.470 25.773 1.00 96.44 109 THR A N 1
ATOM 835 C CA . THR A 1 109 ? -3.447 -6.370 26.013 1.00 96.44 109 THR A CA 1
ATOM 836 C C . THR A 1 109 ? -2.130 -5.697 25.595 1.00 96.44 109 THR A C 1
ATOM 838 O O . THR A 1 109 ? -2.135 -4.824 24.722 1.00 96.44 109 THR A O 1
ATOM 841 N N . PRO A 1 110 ? -0.963 -6.114 26.123 1.00 97.12 110 PRO A N 1
ATOM 842 C CA . PRO A 1 110 ? 0.332 -5.556 25.704 1.00 97.12 110 PRO A CA 1
ATOM 843 C C . PRO A 1 110 ? 0.563 -5.606 24.183 1.00 97.12 110 PRO A C 1
ATOM 845 O O . PRO A 1 110 ? 1.156 -4.704 23.584 1.00 97.12 110 PRO A O 1
ATOM 848 N N . ARG A 1 111 ? 0.035 -6.650 23.533 1.00 95.00 111 ARG A N 1
ATOM 849 C CA . ARG A 1 111 ? 0.056 -6.790 22.076 1.00 95.00 111 ARG A CA 1
ATOM 850 C C . ARG A 1 111 ? -0.769 -5.703 21.390 1.00 95.00 111 ARG A C 1
ATOM 852 O O . ARG A 1 111 ? -0.280 -5.089 20.446 1.00 95.00 111 ARG A O 1
ATOM 859 N N . GLU A 1 112 ? -1.993 -5.464 21.844 1.00 95.19 112 GLU A N 1
ATOM 860 C CA . GLU A 1 112 ? -2.873 -4.452 21.251 1.00 95.19 112 GLU A CA 1
ATOM 861 C C . GLU A 1 112 ? -2.382 -3.030 21.539 1.00 95.19 112 GLU A C 1
ATOM 863 O O . GLU A 1 112 ? -2.517 -2.160 20.685 1.00 95.19 112 GLU A O 1
ATOM 868 N N . GLN A 1 113 ? -1.728 -2.795 22.681 1.00 96.69 113 GLN A N 1
ATOM 869 C CA . GLN A 1 113 ? -1.037 -1.529 22.954 1.00 96.69 113 GLN A CA 1
ATOM 870 C C . GLN A 1 113 ? 0.080 -1.282 21.933 1.00 96.69 113 GLN A C 1
ATOM 872 O O . GLN A 1 113 ? 0.172 -0.200 21.357 1.00 96.69 113 GLN A O 1
ATOM 877 N N . THR A 1 114 ? 0.887 -2.308 21.646 1.00 96.44 114 THR A N 1
ATOM 878 C CA . THR A 1 114 ? 1.946 -2.226 20.628 1.00 96.44 114 THR A CA 1
ATOM 879 C C . THR A 1 114 ? 1.360 -1.966 19.238 1.00 96.44 114 THR A C 1
ATOM 881 O O . THR A 1 114 ? 1.853 -1.111 18.504 1.00 96.44 114 THR A O 1
ATOM 884 N N . GLN A 1 115 ? 0.274 -2.660 18.886 1.00 95.62 115 GLN A N 1
ATOM 885 C CA . GLN A 1 115 ? -0.442 -2.443 17.626 1.00 95.62 115 GLN A CA 1
ATOM 886 C C . GLN A 1 115 ? -1.003 -1.024 17.526 1.00 95.62 115 GLN A C 1
ATOM 888 O O . GLN A 1 115 ? -0.835 -0.381 16.497 1.00 95.62 115 GLN A O 1
ATOM 893 N N . MET A 1 116 ? -1.611 -0.507 18.592 1.00 96.31 116 MET A N 1
ATOM 894 C CA . MET A 1 116 ? -2.124 0.859 18.638 1.00 96.31 116 MET A CA 1
ATOM 895 C C . MET A 1 116 ? -1.014 1.880 18.367 1.00 96.31 116 MET A C 1
ATOM 897 O O . MET A 1 116 ? -1.192 2.758 17.526 1.00 96.31 116 MET A O 1
ATOM 901 N N . VAL A 1 117 ? 0.148 1.740 19.017 1.00 97.12 117 VAL A N 1
ATOM 902 C CA . VAL A 1 117 ? 1.308 2.618 18.781 1.00 97.12 117 VAL A CA 1
ATOM 903 C C . VAL A 1 117 ? 1.782 2.520 17.330 1.00 97.12 117 VAL A C 1
ATOM 905 O O . VAL A 1 117 ? 2.002 3.545 16.686 1.00 97.12 117 VAL A O 1
ATOM 908 N N . GLN A 1 118 ? 1.882 1.305 16.785 1.00 96.06 118 GLN A N 1
ATOM 909 C CA . GLN A 1 118 ? 2.259 1.088 15.388 1.00 96.06 118 GLN A CA 1
ATOM 910 C C . GLN A 1 118 ? 1.274 1.760 14.418 1.00 96.06 118 GLN A C 1
ATOM 912 O O . GLN A 1 118 ? 1.694 2.437 13.481 1.00 96.06 118 GLN A O 1
ATOM 917 N N . TYR A 1 119 ? -0.032 1.593 14.630 1.00 97.06 119 TYR A N 1
ATOM 918 C CA . TYR A 1 119 ? -1.062 2.142 13.745 1.00 97.06 119 TYR A CA 1
ATOM 919 C C . TYR A 1 119 ? -1.135 3.663 13.858 1.00 97.06 119 TYR A C 1
ATOM 921 O O . TYR A 1 119 ? -1.318 4.342 12.850 1.00 97.06 119 TYR A O 1
ATOM 929 N N . GLN A 1 120 ? -0.915 4.209 15.056 1.00 97.69 120 GLN A N 1
ATOM 930 C CA . GLN A 1 120 ? -0.812 5.648 15.262 1.00 97.69 120 GLN A CA 1
ATOM 931 C C . GLN A 1 120 ? 0.409 6.229 14.542 1.00 97.69 120 GLN A C 1
ATOM 933 O O . GLN A 1 120 ? 0.293 7.283 13.923 1.00 97.69 120 GLN A O 1
ATOM 938 N N . ALA A 1 121 ? 1.552 5.538 14.570 1.00 97.62 121 ALA A N 1
ATOM 939 C CA . ALA A 1 121 ? 2.741 5.940 13.823 1.00 97.62 121 ALA A CA 1
ATOM 940 C C . ALA A 1 121 ? 2.510 5.894 12.300 1.00 97.62 121 ALA A C 1
ATOM 942 O O . ALA A 1 121 ? 2.904 6.819 11.588 1.00 97.62 121 ALA A O 1
ATOM 943 N N . GLY A 1 122 ? 1.826 4.860 11.794 1.00 95.56 122 GLY A N 1
ATOM 944 C CA . GLY A 1 122 ? 1.418 4.789 10.386 1.00 95.56 122 GLY A CA 1
ATOM 945 C C . GLY A 1 122 ? 0.504 5.954 10.000 1.00 95.56 122 GLY A C 1
ATOM 946 O O . GLY A 1 122 ? 0.777 6.675 9.038 1.00 95.56 122 GLY A O 1
ATOM 947 N N . LEU A 1 123 ? -0.526 6.213 10.812 1.00 97.94 123 LEU A N 1
ATOM 948 C CA . LEU A 1 123 ? -1.470 7.309 10.606 1.00 97.94 123 LEU A CA 1
ATOM 949 C C . LEU A 1 123 ? -0.775 8.675 10.546 1.00 97.94 123 LEU A C 1
ATOM 951 O O . LEU A 1 123 ? -1.019 9.441 9.615 1.00 97.94 123 LEU A O 1
ATOM 955 N N . THR A 1 124 ? 0.080 8.989 11.524 1.00 97.69 124 THR A N 1
ATOM 956 C CA . THR A 1 124 ? 0.762 10.290 11.600 1.00 97.69 124 THR A CA 1
ATOM 957 C C . THR A 1 124 ? 1.724 10.493 10.439 1.00 97.69 124 THR A C 1
ATOM 959 O O . THR A 1 124 ? 1.710 11.560 9.822 1.00 97.69 124 THR A O 1
ATOM 962 N N . THR A 1 125 ? 2.501 9.465 10.089 1.00 97.19 125 THR A N 1
ATOM 963 C CA . THR A 1 125 ? 3.436 9.522 8.957 1.00 97.19 125 THR A CA 1
ATOM 964 C C . THR A 1 125 ? 2.686 9.803 7.655 1.00 97.19 125 THR A C 1
ATOM 966 O O . THR A 1 125 ? 3.046 10.720 6.917 1.00 97.19 125 THR A O 1
ATOM 969 N N . MET A 1 126 ? 1.597 9.078 7.387 1.00 97.38 126 MET A N 1
ATOM 970 C CA . MET A 1 126 ? 0.840 9.249 6.142 1.00 97.38 126 MET A CA 1
ATOM 971 C C . MET A 1 126 ? 0.053 10.555 6.101 1.00 97.38 126 MET A C 1
ATOM 973 O O . MET A 1 126 ? 0.001 11.211 5.061 1.00 97.38 126 MET A O 1
ATOM 977 N N . ALA A 1 127 ? -0.502 10.992 7.233 1.00 96.50 127 ALA A N 1
ATOM 978 C CA . ALA A 1 127 ? -1.155 12.292 7.323 1.00 96.50 127 ALA A CA 1
ATOM 979 C C . ALA A 1 127 ? -0.177 13.438 7.008 1.00 96.50 127 ALA A C 1
ATOM 981 O O . ALA A 1 127 ? -0.544 14.377 6.297 1.00 96.50 127 ALA A O 1
ATOM 982 N N . ALA A 1 128 ? 1.078 13.345 7.464 1.00 96.50 128 ALA A N 1
ATOM 983 C CA . ALA A 1 128 ? 2.113 14.319 7.130 1.00 96.50 128 ALA A CA 1
ATOM 984 C C . ALA A 1 128 ? 2.407 14.352 5.620 1.00 96.50 128 ALA A C 1
ATOM 986 O O . ALA A 1 128 ? 2.494 15.437 5.043 1.00 96.50 128 ALA A O 1
ATOM 987 N N . GLU A 1 129 ? 2.487 13.195 4.955 1.00 96.19 129 GLU A N 1
ATOM 988 C CA . GLU A 1 129 ? 2.658 13.131 3.496 1.00 96.19 129 GLU A CA 1
ATOM 989 C C . GLU A 1 129 ? 1.475 13.755 2.739 1.00 96.19 129 GLU A C 1
ATOM 991 O O . GLU A 1 129 ? 1.666 14.533 1.801 1.00 96.19 129 GLU A O 1
ATOM 996 N N . VAL A 1 130 ? 0.239 13.516 3.190 1.00 95.19 130 VAL A N 1
ATOM 997 C CA . VAL A 1 130 ? -0.952 14.166 2.616 1.00 95.19 130 VAL A CA 1
ATOM 998 C C . VAL A 1 130 ? -0.868 15.691 2.737 1.00 95.19 130 VAL A C 1
ATOM 1000 O O . VAL A 1 130 ? -1.212 16.404 1.790 1.00 95.19 130 VAL A O 1
ATOM 1003 N N . VAL A 1 131 ? -0.414 16.209 3.882 1.00 95.69 131 VAL A N 1
ATOM 1004 C CA . VAL A 1 131 ? -0.238 17.654 4.094 1.00 95.69 131 VAL A CA 1
ATOM 1005 C C . VAL A 1 131 ? 0.838 18.218 3.164 1.00 95.69 131 VAL A C 1
ATOM 1007 O O . VAL A 1 131 ? 0.582 19.223 2.498 1.00 95.69 131 VAL A O 1
ATOM 1010 N N . LYS A 1 132 ? 1.997 17.556 3.044 1.00 94.31 132 LYS A N 1
ATOM 1011 C CA . LYS A 1 132 ? 3.074 17.969 2.125 1.00 94.31 132 LYS A CA 1
ATOM 1012 C C . LYS A 1 132 ? 2.574 18.087 0.685 1.00 94.31 132 LYS A C 1
ATOM 1014 O O . LYS A 1 132 ? 2.817 19.104 0.036 1.00 94.31 132 LYS A O 1
ATOM 1019 N N . ILE A 1 133 ? 1.823 17.091 0.206 1.00 90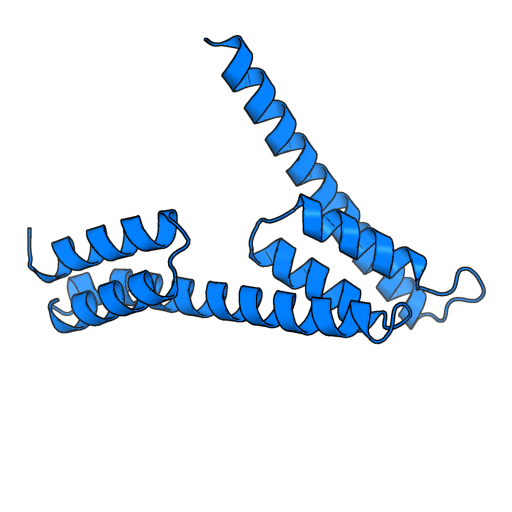.56 133 ILE A N 1
ATOM 1020 C CA . ILE A 1 133 ? 1.245 17.100 -1.146 1.00 90.56 133 ILE A CA 1
ATOM 1021 C C . ILE A 1 133 ? 0.289 18.284 -1.322 1.00 90.56 133 ILE A C 1
ATOM 1023 O O . ILE A 1 133 ? 0.370 18.994 -2.324 1.00 90.56 133 ILE A O 1
ATOM 1027 N N . LYS A 1 134 ? -0.596 18.537 -0.350 1.00 92.06 134 LYS A N 1
ATOM 1028 C CA . LYS A 1 134 ? -1.543 19.661 -0.415 1.00 92.06 134 LYS A CA 1
ATOM 1029 C C . LYS A 1 134 ? -0.831 21.013 -0.486 1.00 92.06 134 LYS A C 1
ATOM 1031 O O . LYS A 1 134 ? -1.202 21.831 -1.323 1.00 92.06 134 LYS A O 1
ATOM 1036 N N . ILE A 1 135 ? 0.198 21.219 0.339 1.00 92.75 135 ILE A N 1
ATOM 1037 C CA . ILE A 1 135 ? 1.005 22.449 0.338 1.00 92.75 135 ILE A CA 1
ATOM 1038 C C . ILE A 1 135 ? 1.707 22.628 -1.012 1.00 92.75 135 ILE A C 1
ATOM 1040 O O . ILE A 1 135 ? 1.676 23.712 -1.596 1.00 92.75 135 ILE A O 1
ATOM 1044 N N . HIS A 1 136 ? 2.316 21.566 -1.544 1.00 88.44 136 HIS A N 1
ATOM 1045 C CA . HIS A 1 136 ? 2.985 21.634 -2.840 1.00 88.44 136 HIS A CA 1
ATOM 1046 C C . HIS A 1 136 ? 2.008 22.016 -3.965 1.00 88.44 136 HIS A C 1
ATOM 1048 O O . HIS A 1 136 ? 2.298 22.902 -4.768 1.00 88.44 136 HIS A O 1
ATOM 1054 N N . LEU A 1 137 ? 0.814 21.414 -3.978 1.00 87.25 137 LEU A N 1
ATOM 1055 C CA . LEU A 1 137 ? -0.228 21.722 -4.959 1.00 87.25 137 LEU A CA 1
ATOM 1056 C C . LEU A 1 137 ? -0.765 23.155 -4.830 1.00 87.25 137 LEU A C 1
ATOM 1058 O O . LEU A 1 137 ? -1.026 23.786 -5.853 1.00 87.25 137 LEU A O 1
ATOM 1062 N N . SER A 1 138 ? -0.923 23.691 -3.614 1.00 87.56 138 SER A N 1
ATOM 1063 C CA . SER A 1 138 ? -1.350 25.086 -3.440 1.00 87.56 138 SER A CA 1
ATOM 1064 C C . SER A 1 138 ? -0.297 26.070 -3.945 1.00 87.56 138 SER A C 1
ATOM 1066 O O . SER A 1 138 ? -0.645 27.017 -4.642 1.00 87.56 138 SER A O 1
ATOM 1068 N N . LEU A 1 139 ? 0.985 25.808 -3.669 1.00 87.31 139 LEU A N 1
ATOM 1069 C CA . LEU A 1 139 ? 2.090 26.660 -4.118 1.00 87.31 139 LEU A CA 1
ATOM 1070 C C . LEU A 1 139 ? 2.263 26.642 -5.643 1.00 87.31 139 LEU A C 1
ATOM 1072 O O . LEU A 1 139 ? 2.571 27.673 -6.239 1.00 87.31 139 LEU A O 1
ATOM 1076 N N . ALA A 1 140 ? 2.047 25.487 -6.280 1.00 82.94 140 ALA A N 1
ATOM 1077 C CA . ALA A 1 140 ? 2.083 25.367 -7.736 1.00 82.94 140 ALA A CA 1
ATOM 1078 C C . ALA A 1 140 ? 0.955 26.166 -8.413 1.00 82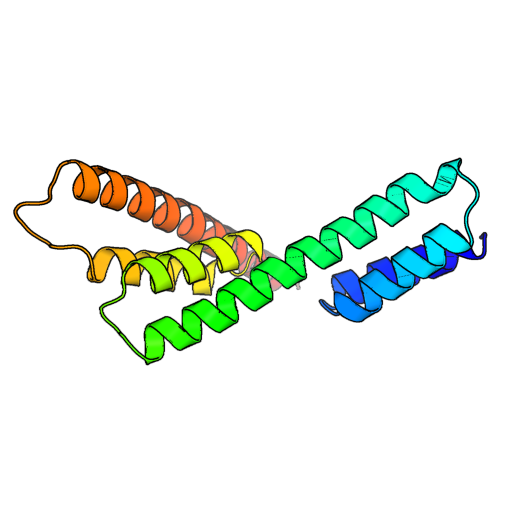.94 140 ALA A C 1
ATOM 1080 O O . ALA A 1 140 ? 1.177 26.763 -9.460 1.00 82.94 140 ALA A O 1
ATOM 1081 N N . ARG A 1 141 ? -0.235 26.224 -7.799 1.00 78.81 141 ARG A N 1
ATOM 1082 C CA . ARG A 1 141 ? -1.387 26.978 -8.325 1.00 78.81 141 ARG A CA 1
ATOM 1083 C C . ARG A 1 141 ? -1.236 28.492 -8.205 1.00 78.81 141 ARG A C 1
ATOM 1085 O O . ARG A 1 141 ? -1.755 29.199 -9.049 1.00 78.81 141 ARG A O 1
ATOM 1092 N N . THR A 1 142 ? -0.535 28.986 -7.186 1.00 75.56 142 THR A N 1
ATOM 1093 C CA . THR A 1 142 ? -0.290 30.428 -6.990 1.00 75.56 142 THR A CA 1
ATOM 1094 C C . THR A 1 142 ? 0.820 31.006 -7.876 1.00 75.56 142 THR A C 1
ATOM 1096 O O . THR A 1 142 ? 1.066 32.204 -7.827 1.00 75.56 142 THR A O 1
ATOM 1099 N N . ARG A 1 143 ? 1.540 30.163 -8.631 1.00 67.94 143 ARG A N 1
ATOM 1100 C CA . ARG A 1 143 ? 2.637 30.567 -9.534 1.00 67.94 143 ARG A CA 1
ATOM 1101 C C . ARG A 1 143 ? 2.222 30.636 -11.013 1.00 67.94 143 ARG A C 1
ATOM 1103 O O . ARG A 1 143 ? 3.088 30.865 -11.854 1.00 67.94 143 ARG A O 1
ATOM 1110 N N . LEU A 1 144 ? 0.942 30.409 -11.311 1.00 52.78 144 LEU A N 1
ATOM 1111 C CA . LEU A 1 144 ? 0.305 30.583 -12.621 1.00 52.78 144 LEU A CA 1
ATOM 1112 C C . LEU A 1 144 ? -0.580 31.828 -12.581 1.00 52.78 144 LEU A C 1
ATOM 1114 O O . LEU A 1 144 ? -0.646 32.511 -13.622 1.00 52.78 144 LEU A O 1
#

pLDDT: mean 91.84, std 7.23, range [52.78, 98.31]

Organism: Mycena rosella (NCBI:txid1033263)

Secondary structure (DSSP, 8-state):
--HHHHHHHHHHHHHHTT-HHHHHHHHHHHHHTS-TTTHHHHHHHHHHHHHHHHHHHHHHHHHHHHHH-TT-HHHHHHHHHHHHHHT-HHHHHHHHHHHHHHS-SSS--HHHHHHHHHHHHHHHHHHHHHHHHHHHHHHHHTT-